Protein AF-K2G4G5-F1 (afdb_monomer_lite)

pLDDT: mean 74.91, std 12.72, range [50.56, 91.19]

Secondary structure (DSSP, 8-state):
---HHHHHHHHHHEEE-TTT--EEE--SS--EEE-TTS-EEETTT--B--TTTTT-GGG---TT-

Structure (mmCIF, N/CA/C/O backbone):
data_AF-K2G4G5-F1
#
_entry.id   AF-K2G4G5-F1
#
loop_
_atom_site.group_PDB
_atom_site.id
_atom_site.type_symbol
_atom_site.label_atom_id
_atom_site.label_alt_id
_atom_site.label_comp_id
_atom_site.label_asym_id
_atom_site.label_entity_id
_atom_site.label_seq_id
_atom_site.pdbx_PDB_ins_code
_atom_site.Cartn_x
_atom_site.Cartn_y
_atom_site.Cartn_z
_atom_site.occupancy
_atom_site.B_iso_or_equiv
_atom_site.auth_seq_id
_atom_site.auth_comp_id
_atom_site.auth_asym_id
_atom_site.auth_atom_id
_atom_site.pdbx_PDB_model_num
ATOM 1 N N . MET A 1 1 ? 13.256 19.805 25.339 1.00 54.47 1 MET A N 1
ATOM 2 C CA . MET A 1 1 ? 12.368 19.678 24.167 1.00 54.47 1 MET A CA 1
ATOM 3 C C . MET A 1 1 ? 12.652 18.325 23.552 1.00 54.47 1 MET A C 1
ATOM 5 O O . MET A 1 1 ? 13.770 18.127 23.095 1.00 54.47 1 MET A O 1
ATOM 9 N N . GLY A 1 2 ? 11.749 17.361 23.683 1.00 71.19 2 GLY A N 1
ATOM 10 C CA . GLY A 1 2 ? 12.032 15.991 23.278 1.00 71.19 2 GLY A CA 1
ATOM 11 C C . GLY A 1 2 ? 10.750 15.204 23.105 1.00 71.19 2 GLY A C 1
ATOM 12 O O . GLY A 1 2 ? 10.230 14.703 24.091 1.00 71.19 2 GLY A O 1
ATOM 13 N N . ASP A 1 3 ? 10.294 15.098 21.859 1.00 57.91 3 ASP A N 1
ATOM 14 C CA . ASP A 1 3 ? 9.297 14.117 21.405 1.00 57.91 3 ASP A CA 1
ATOM 15 C C . ASP A 1 3 ? 9.193 14.002 19.863 1.00 57.91 3 ASP A C 1
ATOM 17 O O . ASP A 1 3 ? 8.420 13.194 19.350 1.00 57.91 3 ASP A O 1
ATOM 21 N N . ASP A 1 4 ? 10.032 14.700 19.087 1.00 61.56 4 ASP A N 1
ATOM 22 C CA . ASP A 1 4 ? 9.971 14.679 17.616 1.00 61.56 4 ASP A CA 1
ATOM 23 C C . ASP A 1 4 ? 10.374 13.336 16.975 1.00 61.56 4 ASP A C 1
ATOM 25 O O . ASP A 1 4 ? 9.920 12.993 15.882 1.00 61.56 4 ASP A O 1
ATOM 29 N N . ALA A 1 5 ? 11.211 12.533 17.641 1.00 60.19 5 ALA A N 1
ATOM 30 C CA . ALA A 1 5 ? 11.747 11.298 17.059 1.00 60.19 5 ALA A CA 1
ATOM 31 C C . ALA A 1 5 ? 10.705 10.165 16.950 1.00 60.19 5 ALA A C 1
ATOM 33 O O . ALA A 1 5 ? 10.754 9.364 16.014 1.00 60.19 5 ALA A O 1
ATOM 34 N N . PHE A 1 6 ? 9.740 10.099 17.874 1.00 61.84 6 PHE A N 1
ATOM 35 C CA . PHE A 1 6 ? 8.747 9.019 17.908 1.00 61.84 6 PHE A CA 1
ATOM 36 C C . PHE A 1 6 ? 7.631 9.227 16.873 1.00 61.84 6 PHE A C 1
ATOM 38 O O . PHE A 1 6 ? 7.230 8.291 16.178 1.00 61.84 6 PHE A O 1
ATOM 45 N N . GLN A 1 7 ? 7.200 10.475 16.677 1.00 55.81 7 GLN A N 1
ATOM 46 C CA . GLN A 1 7 ? 6.177 10.829 15.686 1.00 55.81 7 GLN A CA 1
ATOM 47 C C . GLN A 1 7 ? 6.632 10.560 14.239 1.00 55.81 7 GLN A C 1
ATOM 49 O O . GLN A 1 7 ? 5.826 10.200 13.376 1.00 55.81 7 GLN A O 1
ATOM 54 N N . VAL A 1 8 ? 7.937 10.673 13.965 1.00 57.50 8 VAL A N 1
ATOM 55 C CA . VAL A 1 8 ? 8.526 10.360 12.651 1.00 57.50 8 VAL A CA 1
ATOM 56 C C . VAL A 1 8 ? 8.521 8.853 12.366 1.00 57.50 8 VAL A C 1
ATOM 58 O O . VAL A 1 8 ? 8.368 8.453 11.209 1.00 57.50 8 VAL A O 1
ATOM 61 N N . TYR A 1 9 ? 8.649 8.009 13.393 1.00 55.50 9 TYR A N 1
ATOM 62 C CA . TYR A 1 9 ? 8.635 6.553 13.232 1.00 55.50 9 TYR A CA 1
ATOM 63 C C . TYR A 1 9 ? 7.238 6.024 12.877 1.00 55.50 9 TYR A C 1
ATOM 65 O O . TYR A 1 9 ? 7.100 5.208 11.962 1.00 55.50 9 TYR A O 1
ATOM 73 N N . VAL A 1 10 ? 6.196 6.535 13.540 1.00 54.69 10 VAL A N 1
ATOM 74 C CA . VAL A 1 10 ? 4.803 6.118 13.302 1.00 54.69 10 VAL A CA 1
ATOM 75 C C . VAL A 1 10 ? 4.344 6.513 11.894 1.00 54.69 10 VAL A C 1
ATOM 77 O O . VAL A 1 10 ? 3.817 5.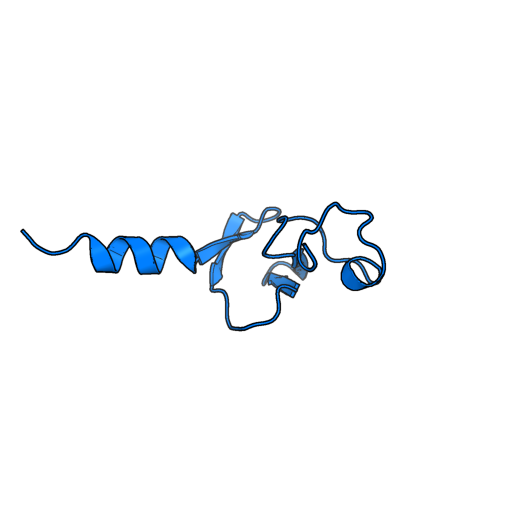684 11.156 1.00 54.69 10 VAL A O 1
ATOM 80 N N . LYS A 1 11 ? 4.642 7.740 11.445 1.00 54.84 11 LYS A N 1
ATOM 81 C CA . LYS A 1 11 ? 4.252 8.202 10.098 1.00 54.84 11 LYS A CA 1
ATOM 82 C C . LYS A 1 11 ? 4.909 7.431 8.949 1.00 54.84 11 LYS A C 1
ATOM 84 O O . LYS A 1 11 ? 4.373 7.427 7.845 1.00 54.84 11 LYS A O 1
ATOM 89 N N . LYS A 1 12 ? 6.069 6.803 9.165 1.00 59.44 12 LYS A N 1
ATOM 90 C CA . LYS A 1 12 ? 6.790 6.085 8.099 1.00 59.44 12 LYS A CA 1
ATOM 91 C C . LYS A 1 12 ? 6.277 4.665 7.857 1.00 59.44 12 LYS A C 1
ATOM 93 O O . LYS A 1 12 ? 6.464 4.150 6.754 1.00 59.44 12 LYS A O 1
ATOM 98 N N . ASN A 1 13 ? 5.634 4.047 8.846 1.00 66.44 13 ASN A N 1
ATOM 99 C CA . ASN A 1 13 ? 5.256 2.630 8.796 1.00 66.44 13 ASN A CA 1
A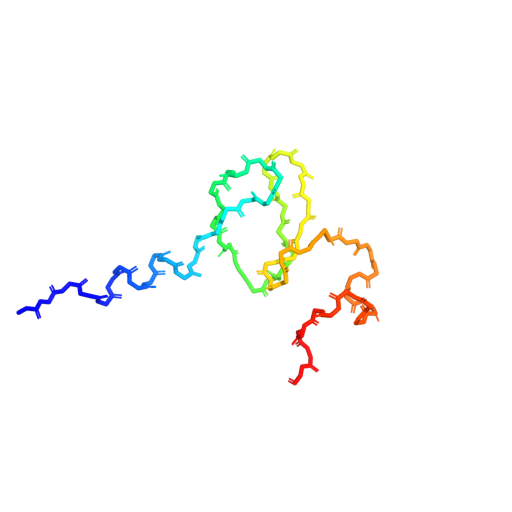TOM 100 C C . ASN A 1 13 ? 3.757 2.388 8.592 1.00 66.44 13 ASN A C 1
ATOM 102 O O . ASN A 1 13 ? 3.348 1.240 8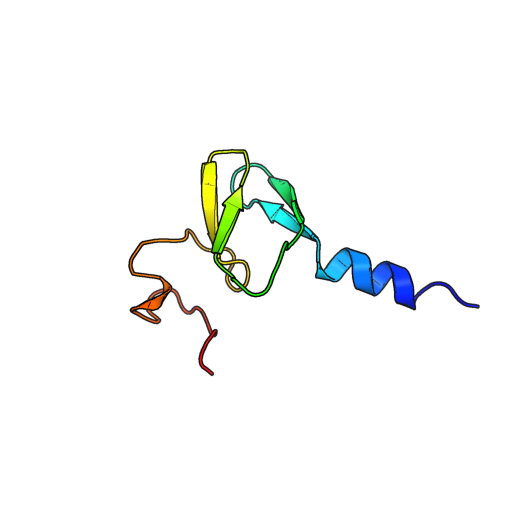.412 1.00 66.44 13 ASN A O 1
ATOM 106 N N . THR A 1 14 ? 2.955 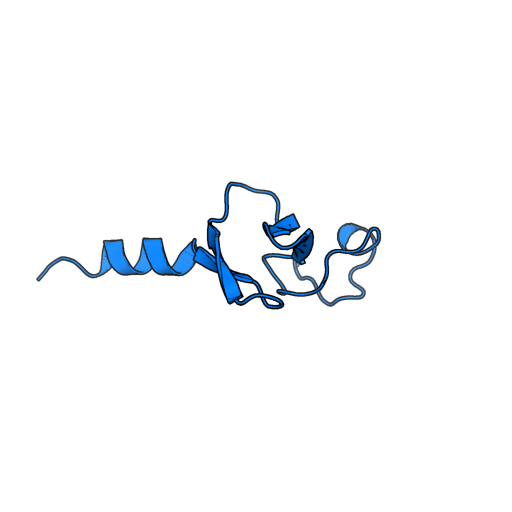3.451 8.548 1.00 72.94 14 THR A N 1
ATOM 107 C CA . THR A 1 14 ? 1.511 3.364 8.322 1.00 72.94 14 THR A CA 1
ATOM 108 C C . THR A 1 14 ? 1.136 4.133 7.055 1.00 72.94 14 THR A C 1
ATOM 110 O O . THR A 1 14 ? 1.409 5.327 6.943 1.00 72.94 14 THR A O 1
ATOM 113 N N . LYS A 1 15 ? 0.510 3.463 6.081 1.00 83.56 15 LYS A N 1
ATOM 114 C CA . LYS A 1 15 ? -0.045 4.091 4.866 1.00 83.56 15 LYS A CA 1
ATOM 115 C C . LYS A 1 15 ? -1.514 3.730 4.729 1.00 83.56 15 LYS A C 1
ATOM 117 O O . LYS A 1 15 ? -1.948 2.691 5.210 1.00 83.56 15 LYS A O 1
ATOM 122 N N . LEU A 1 16 ? -2.274 4.577 4.044 1.00 87.69 16 LEU A N 1
ATOM 123 C CA . LEU A 1 16 ? -3.675 4.301 3.742 1.00 87.69 16 LEU A CA 1
ATOM 124 C C . LEU A 1 16 ? -3.790 3.470 2.461 1.00 87.69 16 LEU A C 1
ATOM 126 O O . LEU A 1 16 ? -3.033 3.670 1.507 1.00 87.69 16 LEU A O 1
ATOM 130 N N . CYS A 1 17 ? -4.753 2.552 2.433 1.00 88.75 17 CYS A N 1
ATOM 131 C CA . CYS A 1 17 ? -5.126 1.847 1.212 1.00 88.75 17 CYS A CA 1
ATOM 132 C C . CYS A 1 17 ? -5.645 2.848 0.161 1.00 88.75 17 CYS A C 1
ATOM 134 O O . CYS A 1 17 ? -6.554 3.611 0.475 1.00 88.75 17 CYS A O 1
ATOM 136 N N . PRO A 1 18 ? -5.169 2.825 -1.093 1.00 86.19 18 PRO A N 1
ATOM 137 C CA . PRO A 1 18 ? -5.661 3.739 -2.128 1.00 86.19 18 PRO A CA 1
ATOM 138 C C . PRO A 1 18 ? -7.101 3.433 -2.583 1.00 86.19 18 PRO A C 1
ATOM 140 O O . PRO A 1 18 ? -7.721 4.276 -3.219 1.00 86.19 18 PRO A O 1
ATOM 143 N N . GLN A 1 19 ? -7.640 2.246 -2.271 1.00 88.38 19 GLN A N 1
ATOM 144 C CA . GLN A 1 19 ? -9.014 1.878 -2.627 1.00 88.38 19 GLN A CA 1
ATOM 145 C C . GLN A 1 19 ? -10.018 2.207 -1.513 1.00 88.38 19 GLN A C 1
ATOM 147 O O . GLN A 1 19 ? -11.047 2.820 -1.774 1.00 88.38 19 GLN A O 1
ATOM 152 N N . CYS A 1 20 ? -9.751 1.789 -0.272 1.00 91.19 20 CYS A N 1
ATOM 153 C CA . CYS A 1 20 ? -10.702 1.935 0.841 1.00 91.19 20 CYS A CA 1
ATOM 154 C C . CYS A 1 20 ? -10.255 2.922 1.926 1.00 91.19 20 CYS A C 1
ATOM 156 O O . CYS A 1 20 ? -10.978 3.116 2.898 1.00 91.19 20 CYS A O 1
ATOM 158 N N . HIS A 1 21 ? -9.066 3.515 1.797 1.00 88.38 21 HIS A N 1
ATOM 159 C CA . HIS A 1 21 ? -8.459 4.418 2.781 1.00 88.38 21 HIS A CA 1
ATOM 160 C C . HIS A 1 21 ? -8.274 3.824 4.185 1.00 88.38 21 HIS A C 1
ATOM 162 O O . HIS A 1 21 ? -7.995 4.557 5.130 1.00 88.38 21 HIS A O 1
ATOM 168 N N . SER A 1 22 ? -8.369 2.500 4.342 1.00 88.75 22 SER A N 1
ATOM 169 C CA . SER A 1 22 ? -8.078 1.851 5.620 1.00 88.75 22 SER A CA 1
ATOM 170 C C . SER A 1 22 ? -6.590 1.981 5.966 1.00 88.75 22 SER A C 1
ATOM 172 O O . SER A 1 22 ? -5.750 1.837 5.069 1.00 88.75 22 SER A O 1
ATOM 174 N N . PRO A 1 23 ? -6.248 2.234 7.242 1.00 86.19 23 PRO A N 1
ATOM 175 C CA . PRO A 1 23 ? -4.865 2.279 7.689 1.00 86.19 23 PRO A CA 1
ATOM 176 C C . PRO A 1 23 ? -4.239 0.893 7.579 1.00 86.19 23 PRO A C 1
ATOM 178 O O . PRO A 1 23 ? -4.808 -0.098 8.035 1.00 86.19 23 PRO A O 1
ATOM 181 N N . ILE A 1 24 ? -3.069 0.830 6.951 1.00 85.94 24 ILE A N 1
ATOM 182 C CA . ILE A 1 24 ? -2.290 -0.390 6.805 1.00 85.94 24 ILE A CA 1
ATOM 183 C C . ILE A 1 24 ? -0.929 -0.189 7.446 1.00 85.94 24 ILE A C 1
ATOM 185 O O . ILE A 1 24 ? -0.198 0.748 7.118 1.00 85.94 24 ILE A O 1
ATOM 189 N N . GLU A 1 25 ? -0.597 -1.110 8.339 1.00 81.94 25 GLU A N 1
ATOM 190 C CA . GLU A 1 25 ? 0.707 -1.209 8.972 1.00 81.94 25 GLU A CA 1
ATOM 191 C C . GLU A 1 25 ? 1.616 -2.118 8.139 1.00 81.94 25 GLU A C 1
ATOM 193 O O . GLU A 1 25 ? 1.225 -3.221 7.736 1.00 81.94 25 GLU A O 1
ATOM 198 N N . LYS A 1 26 ? 2.828 -1.654 7.828 1.00 73.94 26 LYS A N 1
ATOM 199 C CA . LYS A 1 26 ? 3.771 -2.443 7.032 1.00 73.94 26 LYS A CA 1
ATOM 200 C C . LYS A 1 26 ? 4.376 -3.567 7.879 1.00 73.94 26 LYS A C 1
ATOM 202 O O . LYS A 1 26 ? 5.383 -3.369 8.549 1.00 73.94 26 LYS A O 1
ATOM 207 N N . ASN A 1 27 ? 3.820 -4.772 7.778 1.00 67.38 27 ASN A N 1
ATOM 208 C CA . ASN A 1 27 ? 4.233 -5.930 8.583 1.00 67.38 27 ASN A CA 1
ATOM 209 C C . ASN A 1 27 ? 5.442 -6.728 8.031 1.00 67.38 27 ASN A C 1
ATOM 211 O O . ASN A 1 27 ? 5.509 -7.945 8.195 1.00 67.38 27 ASN A O 1
ATOM 215 N N . GLY A 1 28 ? 6.418 -6.082 7.373 1.00 66.88 28 GLY A N 1
ATOM 216 C CA . GLY A 1 28 ? 7.670 -6.755 6.986 1.00 66.88 28 GLY A CA 1
ATOM 217 C C . GLY A 1 28 ? 8.360 -6.272 5.705 1.00 66.88 28 GLY A C 1
ATOM 218 O O . GLY A 1 28 ? 8.029 -5.237 5.122 1.00 66.88 28 GLY A O 1
ATOM 219 N N . GLY A 1 29 ? 9.372 -7.043 5.282 1.00 72.50 29 GLY A N 1
ATOM 220 C CA . GLY A 1 29 ? 10.276 -6.736 4.163 1.00 72.50 29 GLY A CA 1
ATOM 221 C C . GLY A 1 29 ? 9.677 -6.895 2.759 1.00 72.50 29 GLY A C 1
ATOM 222 O O . GLY A 1 29 ? 10.265 -6.404 1.799 1.00 72.50 29 GLY A O 1
ATOM 223 N N . CYS A 1 30 ? 8.507 -7.530 2.622 1.00 80.19 30 CYS A N 1
ATOM 224 C CA . CYS A 1 30 ? 7.816 -7.622 1.338 1.00 80.19 30 CYS A CA 1
ATOM 225 C C . CYS A 1 30 ? 7.054 -6.324 1.043 1.00 80.19 30 CYS A C 1
ATOM 227 O O . CYS A 1 30 ? 6.390 -5.763 1.912 1.00 80.19 30 CYS A O 1
ATOM 229 N N . ASN A 1 31 ? 7.129 -5.850 -0.200 1.00 83.06 31 ASN A N 1
ATOM 230 C CA . ASN A 1 31 ? 6.394 -4.663 -0.632 1.00 83.06 31 ASN A CA 1
ATOM 231 C C . ASN A 1 31 ? 4.994 -4.994 -1.172 1.00 83.06 31 ASN A C 1
ATOM 233 O O . ASN A 1 31 ? 4.251 -4.074 -1.490 1.00 83.06 31 ASN A O 1
ATOM 237 N N . HIS A 1 32 ? 4.609 -6.270 -1.259 1.00 87.31 32 HIS A N 1
ATOM 238 C CA . HIS A 1 32 ? 3.240 -6.681 -1.578 1.00 87.31 32 HIS A CA 1
ATOM 239 C C . HIS A 1 32 ? 2.352 -6.554 -0.342 1.00 87.31 32 HIS A C 1
ATOM 241 O O . HIS A 1 32 ? 2.571 -7.227 0.663 1.00 87.31 32 HIS A O 1
ATOM 247 N N . ILE A 1 33 ? 1.349 -5.688 -0.423 1.00 87.94 33 ILE A N 1
ATOM 248 C CA . ILE A 1 33 ? 0.394 -5.430 0.647 1.00 87.94 33 ILE A CA 1
ATOM 249 C C . ILE A 1 33 ? -0.980 -5.881 0.188 1.00 87.94 33 ILE A C 1
ATOM 251 O O . ILE A 1 33 ? -1.453 -5.477 -0.872 1.00 87.94 33 ILE A O 1
ATOM 255 N N . THR A 1 34 ? -1.636 -6.689 1.013 1.00 89.75 34 THR A N 1
ATOM 256 C CA . THR A 1 34 ? -3.038 -7.059 0.827 1.00 89.75 34 THR A CA 1
ATOM 257 C C . THR A 1 34 ? -3.860 -6.338 1.880 1.00 89.75 34 THR A C 1
ATOM 259 O O . THR A 1 34 ? -3.668 -6.548 3.076 1.00 89.75 34 THR A O 1
ATOM 262 N N . CYS A 1 35 ? -4.747 -5.452 1.442 1.00 89.06 35 CYS A N 1
ATOM 263 C CA . CYS A 1 35 ? -5.677 -4.780 2.332 1.00 89.06 35 CYS A CA 1
ATOM 264 C C . CYS A 1 35 ? -6.789 -5.735 2.779 1.00 89.06 35 CYS A C 1
ATOM 266 O O . CYS A 1 35 ? -7.162 -6.659 2.057 1.00 89.06 35 CYS A O 1
ATOM 268 N N . THR A 1 36 ? -7.385 -5.455 3.936 1.00 88.81 36 THR A N 1
ATOM 269 C CA . THR A 1 36 ? -8.573 -6.153 4.444 1.00 88.81 36 THR A CA 1
ATOM 270 C C . THR A 1 36 ? -9.786 -6.018 3.522 1.00 88.81 36 THR A C 1
ATOM 272 O O . THR A 1 36 ? -10.655 -6.881 3.538 1.00 88.81 36 THR A O 1
ATOM 275 N N . CYS A 1 37 ? -9.831 -4.988 2.669 1.00 89.75 37 CYS A N 1
ATOM 276 C CA . CYS A 1 37 ? -10.851 -4.858 1.625 1.00 89.75 37 CYS A CA 1
ATOM 277 C C . CYS A 1 37 ? -10.649 -5.817 0.434 1.00 89.75 37 CYS A C 1
ATOM 279 O O . CYS A 1 37 ? -11.478 -5.844 -0.470 1.00 89.75 37 CYS A O 1
ATOM 281 N N . GLY A 1 38 ? -9.545 -6.574 0.405 1.00 89.06 38 GLY A N 1
ATOM 282 C CA . GLY A 1 38 ? -9.171 -7.475 -0.687 1.00 89.06 38 GLY A CA 1
ATOM 283 C C . GLY A 1 38 ? -8.289 -6.836 -1.764 1.00 89.06 38 GLY A C 1
ATOM 284 O O . GLY A 1 38 ? -7.770 -7.546 -2.623 1.00 89.06 38 GLY A O 1
ATOM 285 N N . PHE A 1 39 ? -8.066 -5.517 -1.719 1.00 89.88 39 PHE A N 1
ATOM 286 C CA . PHE A 1 39 ? -7.188 -4.844 -2.674 1.00 89.88 39 PHE A CA 1
ATOM 287 C C . PHE A 1 39 ? -5.717 -5.148 -2.396 1.00 89.88 39 PHE A C 1
ATOM 289 O O . PHE A 1 39 ? -5.216 -4.908 -1.295 1.00 89.88 39 PHE A O 1
ATOM 296 N N . GLN A 1 40 ? -5.014 -5.633 -3.415 1.00 89.81 40 GLN A N 1
ATOM 297 C CA . GLN A 1 40 ? -3.588 -5.920 -3.350 1.00 89.81 40 GLN A CA 1
ATOM 298 C C . GLN A 1 40 ? -2.809 -4.832 -4.077 1.00 89.81 40 GLN A C 1
ATOM 300 O O . GLN A 1 40 ? -3.104 -4.519 -5.230 1.00 89.81 40 GLN A O 1
ATOM 305 N N . PHE A 1 41 ? -1.805 -4.259 -3.423 1.00 87.69 41 PHE A N 1
ATOM 306 C CA . PHE A 1 41 ? -1.007 -3.173 -3.979 1.00 87.69 41 PHE A CA 1
ATOM 307 C C . PHE A 1 41 ? 0.436 -3.206 -3.496 1.00 87.69 41 PHE A C 1
ATOM 309 O O . PHE A 1 41 ? 0.782 -3.875 -2.524 1.00 87.69 41 PHE A O 1
ATOM 316 N N . CYS A 1 42 ? 1.299 -2.491 -4.204 1.00 87.75 42 CYS A N 1
ATOM 317 C CA . CYS A 1 42 ? 2.692 -2.351 -3.827 1.00 87.75 42 CYS A CA 1
ATOM 318 C C . CYS A 1 42 ? 2.886 -1.177 -2.861 1.00 87.75 42 CYS A C 1
ATOM 320 O O . CYS A 1 42 ? 2.484 -0.053 -3.145 1.00 87.75 42 CYS A O 1
ATOM 322 N N . TRP A 1 43 ? 3.562 -1.403 -1.738 1.00 85.12 43 TRP A N 1
ATOM 323 C CA . TRP A 1 43 ? 3.870 -0.380 -0.737 1.00 85.12 43 TRP A CA 1
ATOM 324 C C . TRP A 1 43 ? 4.752 0.760 -1.271 1.00 85.12 43 TRP A C 1
ATOM 326 O O . TRP A 1 43 ? 4.640 1.901 -0.805 1.00 85.12 43 TRP A O 1
ATOM 336 N N . LEU A 1 44 ? 5.636 0.455 -2.229 1.00 82.75 44 LEU A N 1
ATOM 337 C CA . LEU A 1 44 ? 6.585 1.418 -2.793 1.00 82.75 44 LEU A CA 1
ATOM 338 C C . LEU A 1 44 ? 5.878 2.420 -3.706 1.00 82.75 44 LEU A C 1
ATOM 340 O O . LEU A 1 44 ? 5.912 3.617 -3.435 1.00 82.75 44 LEU A O 1
ATOM 344 N N . CYS A 1 45 ? 5.203 1.931 -4.748 1.00 83.06 45 CYS A N 1
ATOM 345 C CA . CYS A 1 45 ? 4.577 2.774 -5.771 1.00 83.06 45 CYS A CA 1
ATOM 346 C C . CYS A 1 45 ? 3.069 3.000 -5.569 1.00 83.06 45 CYS A C 1
ATOM 348 O O . CYS A 1 45 ? 2.460 3.751 -6.325 1.00 83.06 45 CYS A O 1
ATOM 350 N N . MET A 1 46 ? 2.457 2.355 -4.571 1.00 84.38 46 MET A N 1
ATOM 351 C CA . MET A 1 46 ? 1.018 2.423 -4.266 1.00 84.38 46 MET A CA 1
ATOM 352 C C . MET A 1 46 ? 0.108 2.011 -5.440 1.00 84.38 46 MET A C 1
ATOM 354 O O . MET A 1 46 ? -1.073 2.344 -5.457 1.00 84.38 46 MET A O 1
ATOM 358 N N . GLN A 1 47 ? 0.647 1.257 -6.406 1.00 84.31 47 GLN A N 1
ATOM 359 C CA . GLN A 1 47 ? -0.075 0.727 -7.566 1.00 84.31 47 GLN A CA 1
ATOM 360 C C . GLN A 1 47 ? -0.640 -0.676 -7.303 1.00 84.31 47 GLN A C 1
ATOM 362 O O . GLN A 1 47 ? -0.073 -1.399 -6.475 1.00 84.31 47 GLN A O 1
ATOM 367 N N . PRO A 1 48 ? -1.698 -1.095 -8.028 1.00 86.19 48 PRO A N 1
ATOM 368 C CA . PRO A 1 48 ? -2.231 -2.453 -7.953 1.00 86.19 48 PRO A CA 1
ATOM 369 C C . PRO A 1 48 ? -1.131 -3.506 -8.128 1.00 86.19 48 PRO A C 1
ATOM 371 O O . PRO A 1 48 ? -0.313 -3.434 -9.051 1.00 86.19 48 PRO A O 1
ATOM 374 N N . TYR A 1 49 ? -1.109 -4.492 -7.236 1.00 83.81 49 TYR A N 1
ATOM 375 C CA . TYR A 1 49 ? -0.156 -5.589 -7.292 1.00 83.81 49 TYR A CA 1
ATOM 376 C C . TYR A 1 49 ? -0.702 -6.651 -8.244 1.00 83.81 49 TYR A C 1
ATOM 378 O O . TYR A 1 49 ? -1.724 -7.278 -7.977 1.00 83.81 49 TYR A O 1
ATOM 386 N N . THR A 1 50 ? -0.030 -6.837 -9.375 1.00 81.56 50 THR A N 1
ATOM 387 C CA . THR A 1 50 ? -0.360 -7.856 -10.377 1.00 81.56 50 THR A CA 1
ATOM 388 C C . THR A 1 50 ? 0.735 -8.923 -10.422 1.00 81.56 50 THR A C 1
ATOM 390 O O . THR A 1 50 ? 1.856 -8.691 -9.973 1.00 81.56 50 THR A O 1
ATOM 393 N N . ASN A 1 51 ? 0.444 -10.093 -11.002 1.00 75.88 51 ASN A N 1
ATOM 394 C CA . ASN A 1 51 ? 1.409 -11.201 -11.124 1.00 75.88 51 ASN A CA 1
ATOM 395 C C . ASN A 1 51 ? 2.724 -10.818 -11.832 1.00 75.88 51 ASN A C 1
ATOM 397 O O . ASN A 1 51 ? 3.748 -11.476 -11.645 1.00 75.88 51 ASN A O 1
ATOM 401 N N . ASP A 1 52 ? 2.691 -9.763 -12.645 1.00 76.25 52 ASP A N 1
ATOM 402 C CA . ASP A 1 52 ? 3.833 -9.272 -13.413 1.00 76.25 52 ASP A CA 1
ATOM 403 C C . ASP A 1 52 ? 4.546 -8.093 -12.729 1.00 76.25 52 ASP A C 1
ATOM 405 O O . ASP A 1 52 ? 5.614 -7.683 -13.171 1.0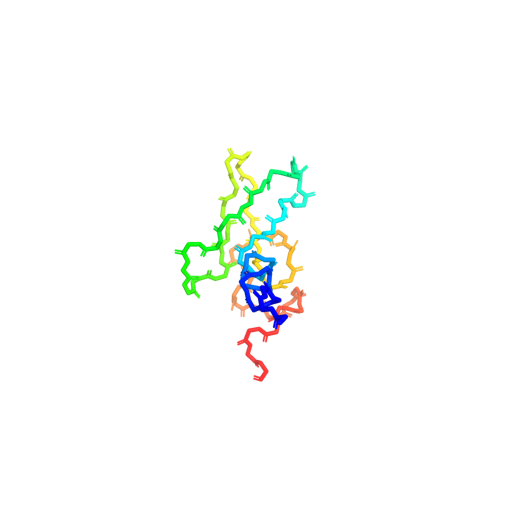0 76.25 52 ASP A O 1
ATOM 409 N N . HIS A 1 53 ? 4.012 -7.574 -11.614 1.00 78.44 53 HIS A N 1
ATOM 410 C CA . HIS A 1 53 ? 4.527 -6.380 -10.935 1.00 78.44 53 HIS A CA 1
ATOM 411 C C . HIS A 1 53 ? 6.005 -6.496 -10.528 1.00 78.44 53 HIS A C 1
ATOM 413 O O . HIS A 1 53 ? 6.716 -5.496 -10.509 1.00 78.44 53 HIS A O 1
ATOM 419 N N . TRP A 1 54 ? 6.469 -7.711 -10.215 1.00 69.50 54 TRP A N 1
ATOM 420 C CA . TRP A 1 54 ? 7.869 -7.983 -9.872 1.00 69.50 54 TRP A CA 1
ATOM 421 C C . TRP A 1 54 ? 8.717 -8.455 -11.063 1.00 69.50 54 TRP A C 1
ATOM 423 O O . TRP A 1 54 ? 9.939 -8.344 -11.015 1.00 69.50 54 TRP A O 1
ATOM 433 N N . LYS A 1 55 ? 8.083 -8.988 -12.118 1.00 67.94 55 LYS A N 1
ATOM 434 C CA . LYS A 1 55 ? 8.763 -9.562 -13.292 1.00 67.94 55 LYS A CA 1
ATOM 435 C C . LYS A 1 55 ? 9.162 -8.498 -14.298 1.00 67.94 55 LYS A C 1
ATOM 437 O O . LYS A 1 55 ? 10.197 -8.612 -14.947 1.00 67.94 55 LYS A O 1
ATOM 442 N N . VAL A 1 56 ? 8.338 -7.465 -14.426 1.00 61.81 56 VAL A N 1
ATOM 443 C CA . VAL A 1 56 ? 8.582 -6.357 -15.335 1.00 61.81 56 VAL A CA 1
ATOM 444 C C . VAL A 1 56 ? 8.491 -5.060 -14.556 1.00 61.81 56 VAL A C 1
ATOM 446 O O . VAL A 1 56 ? 7.511 -4.773 -13.870 1.00 61.81 56 VAL A O 1
ATOM 449 N N . ASN A 1 57 ? 9.486 -4.199 -14.728 1.00 61.19 57 ASN A N 1
ATOM 450 C CA . ASN A 1 57 ? 9.475 -2.833 -14.205 1.00 61.19 57 ASN A CA 1
ATOM 451 C C . ASN A 1 57 ? 8.443 -1.932 -14.931 1.00 61.19 57 ASN A C 1
ATOM 453 O O . ASN A 1 57 ? 8.584 -0.717 -15.014 1.00 61.19 57 ASN A O 1
ATOM 457 N N . ARG A 1 58 ? 7.382 -2.525 -15.489 1.00 61.50 58 ARG A N 1
ATOM 458 C CA . ARG A 1 58 ? 6.398 -1.888 -16.370 1.00 61.50 58 ARG A CA 1
ATOM 459 C C . ARG A 1 58 ? 5.512 -0.887 -15.634 1.00 61.50 58 ARG A C 1
ATOM 461 O O . ARG A 1 58 ? 4.964 0.006 -16.262 1.00 61.50 58 ARG A O 1
ATOM 468 N N . SER A 1 59 ? 5.403 -1.029 -14.312 1.00 60.41 59 SER A N 1
ATOM 469 C CA . SER A 1 59 ? 4.655 -0.108 -13.444 1.00 60.41 59 SER A CA 1
ATOM 470 C C . SER A 1 59 ? 5.537 0.998 -12.840 1.00 60.41 59 SER A C 1
ATOM 472 O O . SER A 1 59 ? 5.055 1.749 -11.998 1.00 60.41 59 SER A O 1
ATOM 474 N N . GLY A 1 60 ? 6.829 1.075 -13.201 1.00 64.81 60 GLY A N 1
ATOM 475 C CA . GLY A 1 60 ? 7.768 2.051 -12.628 1.00 64.81 60 GLY A CA 1
ATOM 476 C C . GLY A 1 60 ? 8.097 1.805 -11.150 1.00 64.81 60 GLY A C 1
ATOM 477 O O . GLY A 1 60 ? 8.354 2.745 -10.402 1.00 64.81 60 GLY A O 1
ATOM 478 N N . CYS A 1 61 ? 8.038 0.549 -10.696 1.00 70.50 61 CYS A N 1
ATOM 479 C CA . CYS A 1 61 ? 8.300 0.192 -9.306 1.00 70.50 61 CYS A CA 1
ATOM 480 C C . CYS A 1 61 ? 9.813 0.057 -9.062 1.00 70.50 61 CYS A C 1
ATOM 482 O O . CYS A 1 61 ? 10.412 -0.970 -9.364 1.00 70.50 61 CYS A O 1
ATOM 484 N N . THR A 1 62 ? 10.435 1.087 -8.487 1.00 64.12 62 THR A N 1
ATOM 485 C CA . THR A 1 62 ? 11.897 1.254 -8.348 1.00 64.12 62 THR A CA 1
ATOM 486 C C . THR A 1 62 ? 12.596 0.305 -7.358 1.00 64.12 62 THR A C 1
ATOM 488 O O . THR A 1 62 ? 13.643 0.648 -6.818 1.00 64.12 62 THR A O 1
ATOM 491 N N . GLN A 1 63 ? 12.083 -0.908 -7.113 1.00 60.38 63 GLN A N 1
ATOM 492 C CA . GLN A 1 63 ? 12.706 -1.858 -6.173 1.00 60.38 63 GLN A CA 1
ATOM 493 C C . GLN A 1 63 ? 14.142 -2.273 -6.577 1.00 60.38 63 GLN A C 1
ATOM 495 O O . GLN A 1 63 ? 14.865 -2.810 -5.745 1.00 60.38 63 GLN A O 1
ATOM 500 N N . PHE A 1 64 ? 14.566 -2.008 -7.820 1.00 52.78 64 PHE A N 1
ATOM 501 C CA . PHE A 1 64 ? 15.889 -2.358 -8.354 1.00 52.78 64 PHE A CA 1
ATOM 502 C C . PHE A 1 64 ? 16.616 -1.172 -9.017 1.00 52.78 64 PHE A C 1
ATOM 504 O O . PHE A 1 64 ? 17.117 -1.328 -10.131 1.00 52.78 64 PHE A O 1
ATOM 511 N N . SER A 1 65 ? 16.638 0.012 -8.395 1.00 50.56 65 SER A N 1
ATOM 512 C CA . SER A 1 65 ? 17.595 1.051 -8.815 1.00 50.56 65 SER A CA 1
ATOM 513 C C . SER A 1 65 ? 18.915 0.944 -8.071 1.00 50.56 65 SER A C 1
ATOM 515 O O . SER A 1 65 ? 18.900 0.473 -6.912 1.00 50.56 65 SER A O 1
#

Sequence (65 aa):
MGDDAFQVYVKKNTKLCPQCHSPIEKNGGCNHITCTCGFQFCWLCMQPYTNDHWKVNRSGCTQFS

Organism: Entamoeba nuttalli (strain P19) (NCBI:txid1076696)

Radius of gyration: 13.85 Å; chains: 1; bounding box: 28×31×40 Å

Foldseek 3Di:
DDDVVVVVVVVVQWDAQPPPRDIDGNPDDAQWDQDPVRFIAGNQLSHGDDPCVVVDCVVVRPPDD

InterPro domains:
  IPR002867 IBR domain [SM00647] (3-61)
  IPR031127 E3 ubiquitin ligase RBR family [PTHR11685] (11-49)
  IPR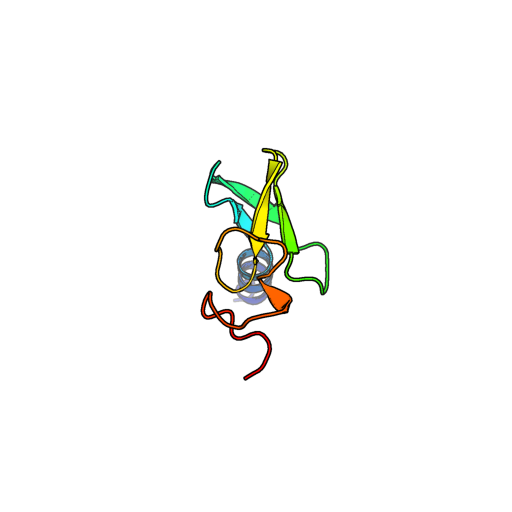044066 TRIAD supradomain [PS51873] (1-65)